Protein AF-A0A960VXX3-F1 (afdb_monomer_lite)

Structure (mmCIF, N/CA/C/O backbone):
data_AF-A0A960VXX3-F1
#
_entry.id   AF-A0A960VXX3-F1
#
loop_
_atom_site.group_PDB
_atom_site.id
_atom_site.type_symbol
_atom_site.label_atom_id
_atom_site.label_alt_id
_atom_site.label_comp_id
_atom_site.label_asym_id
_atom_site.label_entity_id
_atom_site.label_seq_id
_atom_site.pdbx_PDB_ins_code
_atom_site.Cartn_x
_atom_site.Cartn_y
_atom_site.Cartn_z
_atom_site.occupancy
_atom_site.B_iso_or_equiv
_atom_site.auth_seq_id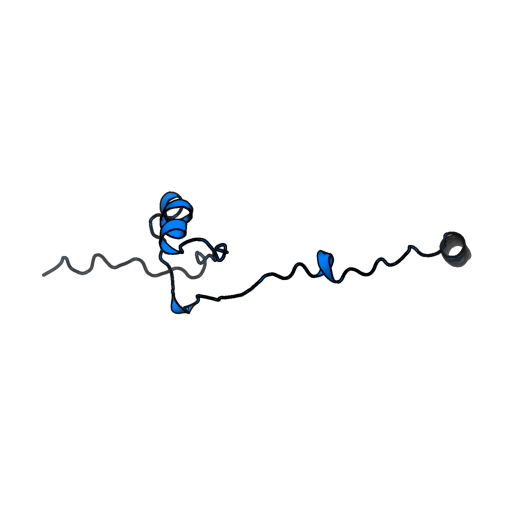
_atom_site.auth_comp_id
_atom_site.auth_asym_id
_atom_site.auth_atom_id
_atom_site.pdbx_PDB_model_num
ATOM 1 N N . MET A 1 1 ? 4.660 -0.043 -48.256 1.00 44.41 1 MET A N 1
ATOM 2 C CA . MET A 1 1 ? 4.852 0.894 -47.124 1.00 44.41 1 MET A CA 1
ATOM 3 C C . MET A 1 1 ? 3.603 0.953 -46.227 1.00 44.41 1 MET A C 1
ATOM 5 O O . MET A 1 1 ? 3.205 2.035 -45.826 1.00 44.41 1 MET A O 1
ATOM 9 N N . VAL A 1 2 ? 2.972 -0.187 -45.898 1.00 49.09 2 VAL A N 1
ATOM 10 C CA . VAL A 1 2 ? 1.671 -0.241 -45.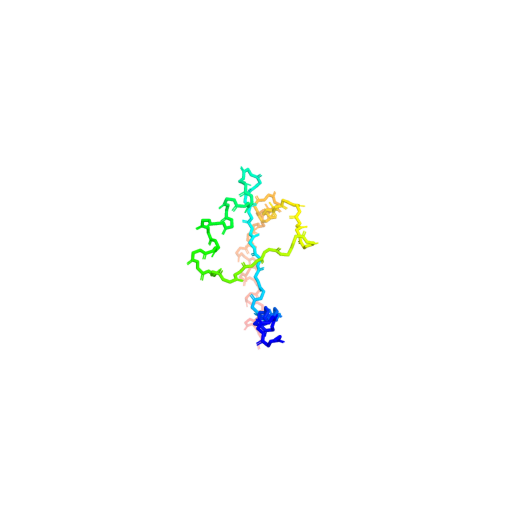182 1.00 49.09 2 VAL A CA 1
ATOM 11 C C . VAL A 1 2 ? 1.741 -1.199 -43.980 1.00 49.09 2 VAL A C 1
ATOM 13 O O . VAL A 1 2 ? 0.815 -1.952 -43.726 1.00 49.09 2 VAL A O 1
ATOM 16 N N . GLU A 1 3 ? 2.862 -1.236 -43.252 1.00 53.66 3 GLU A N 1
ATOM 17 C CA . GLU A 1 3 ? 3.020 -2.192 -42.132 1.00 53.66 3 GLU A CA 1
ATOM 18 C C . GLU A 1 3 ? 3.521 -1.576 -40.815 1.00 53.66 3 GLU A C 1
ATOM 20 O O . GLU A 1 3 ? 3.650 -2.280 -39.820 1.00 53.66 3 GLU A O 1
ATOM 25 N N . LEU A 1 4 ? 3.754 -0.260 -40.759 1.00 54.12 4 LEU A N 1
ATOM 26 C CA . LEU A 1 4 ? 4.358 0.402 -39.589 1.00 54.12 4 LEU A CA 1
ATOM 27 C C . LEU A 1 4 ? 3.355 0.994 -38.578 1.00 54.12 4 LEU A C 1
ATOM 29 O O . LEU A 1 4 ? 3.780 1.511 -37.553 1.00 54.12 4 LEU A O 1
ATOM 33 N N . TRP A 1 5 ? 2.047 0.864 -38.822 1.00 47.12 5 TRP A N 1
ATOM 34 C CA . TRP A 1 5 ? 0.972 1.355 -37.941 1.00 47.12 5 TRP A CA 1
ATOM 35 C C . TRP A 1 5 ? 0.213 0.218 -37.241 1.00 47.12 5 TRP A C 1
ATOM 37 O O . TRP A 1 5 ? -0.993 0.303 -37.032 1.00 47.12 5 TRP A O 1
ATOM 47 N N . LYS A 1 6 ? 0.890 -0.872 -36.851 1.00 53.50 6 LYS A N 1
ATOM 48 C CA . LYS A 1 6 ? 0.376 -1.698 -35.741 1.00 53.50 6 LYS A CA 1
ATOM 49 C C . LYS A 1 6 ? 0.581 -0.889 -34.462 1.00 53.50 6 LYS A C 1
ATOM 51 O O . LYS A 1 6 ? 1.572 -1.054 -33.755 1.00 53.50 6 LYS A O 1
ATOM 56 N N . GLU A 1 7 ? -0.288 0.102 -34.308 1.00 59.75 7 GLU A N 1
ATOM 57 C CA . GLU A 1 7 ? -0.242 1.151 -33.304 1.00 59.75 7 GLU A CA 1
ATOM 58 C C . GLU A 1 7 ? -0.177 0.537 -31.909 1.00 59.75 7 GLU A C 1
ATOM 60 O O . GLU A 1 7 ? -0.916 -0.391 -31.576 1.00 59.75 7 GLU A O 1
ATOM 65 N N . LYS A 1 8 ? 0.754 1.044 -31.098 1.00 65.50 8 LYS A N 1
ATOM 66 C CA . LYS A 1 8 ? 0.810 0.719 -29.675 1.00 65.50 8 LYS A CA 1
ATOM 67 C C . LYS A 1 8 ? -0.543 1.095 -29.057 1.00 65.50 8 LYS A C 1
ATOM 69 O O . LYS A 1 8 ? -1.022 2.191 -29.356 1.00 65.50 8 LYS A O 1
ATOM 74 N N . PRO A 1 9 ? -1.151 0.236 -28.223 1.00 74.94 9 PRO A N 1
ATOM 75 C CA . PRO A 1 9 ? -2.406 0.573 -27.565 1.00 74.94 9 PRO A CA 1
ATOM 76 C C . PRO A 1 9 ? -2.242 1.884 -26.789 1.00 74.94 9 PRO A C 1
ATOM 78 O O . PRO A 1 9 ? -1.226 2.101 -26.122 1.00 74.94 9 PRO A O 1
ATOM 81 N N . LEU A 1 10 ? -3.220 2.783 -26.922 1.00 83.06 10 LEU A N 1
ATOM 82 C CA . LEU A 1 10 ? -3.252 4.008 -26.130 1.00 83.06 10 LEU A CA 1
ATOM 83 C C . LEU A 1 10 ? -3.481 3.633 -24.660 1.00 83.06 10 LEU A C 1
ATOM 85 O O . LEU A 1 10 ? -4.334 2.788 -24.388 1.00 83.06 10 LEU A O 1
ATOM 89 N N . PRO A 1 11 ? -2.743 4.235 -23.713 1.00 86.56 11 PRO A N 1
ATOM 90 C CA . PRO A 1 11 ? -2.934 3.942 -22.302 1.00 86.56 11 PRO A CA 1
ATOM 91 C C . PRO A 1 11 ? -4.302 4.448 -21.839 1.00 86.56 11 PRO A C 1
ATOM 93 O O . PRO A 1 11 ? -4.600 5.638 -21.962 1.00 86.56 11 PRO A O 1
ATOM 96 N N . ASP A 1 12 ? -5.101 3.551 -21.272 1.00 89.25 12 ASP A N 1
ATOM 97 C CA . ASP A 1 12 ? -6.370 3.882 -20.630 1.00 89.25 12 ASP A CA 1
ATOM 98 C C . ASP A 1 12 ? -6.109 4.404 -19.208 1.00 89.25 12 ASP A C 1
ATOM 100 O O . ASP A 1 12 ? -5.373 3.793 -18.428 1.00 89.25 12 ASP A O 1
ATOM 104 N N . SER A 1 13 ? -6.663 5.569 -18.866 1.00 90.00 13 SER A N 1
ATOM 105 C CA . SER A 1 13 ? -6.508 6.140 -17.527 1.00 90.00 13 SER A CA 1
ATOM 106 C C . SER A 1 13 ? -7.242 5.349 -16.454 1.00 90.00 13 SER A C 1
ATOM 108 O O . SER A 1 13 ? -6.787 5.368 -15.310 1.00 90.00 13 SER A O 1
ATOM 110 N N . ASP A 1 14 ? -8.326 4.665 -16.816 1.00 93.25 14 ASP A N 1
ATOM 111 C CA . ASP A 1 14 ? -9.185 3.943 -15.876 1.00 93.25 14 ASP A CA 1
ATOM 112 C C . ASP A 1 14 ? -8.567 2.601 -15.452 1.00 93.25 14 ASP A C 1
ATOM 114 O O . ASP A 1 14 ? -8.950 2.035 -14.432 1.00 93.25 14 ASP A O 1
ATOM 118 N N . LEU A 1 15 ? -7.565 2.121 -16.200 1.00 91.50 15 LEU A N 1
ATOM 119 C CA . LEU A 1 15 ? -6.813 0.891 -15.925 1.00 91.50 15 LEU A CA 1
ATOM 120 C C . LEU A 1 15 ? -5.478 1.141 -15.203 1.00 91.50 15 LEU A C 1
ATOM 122 O O . LEU A 1 15 ? -4.650 0.238 -15.099 1.00 91.50 15 LEU A O 1
ATOM 126 N N . ARG A 1 16 ? -5.217 2.369 -14.743 1.00 92.88 16 ARG A N 1
ATOM 127 C CA . ARG A 1 16 ? -3.977 2.690 -14.023 1.00 92.88 16 ARG A CA 1
ATOM 128 C C . ARG A 1 16 ? -4.001 2.102 -12.619 1.00 92.88 16 ARG A C 1
ATOM 130 O O . ARG A 1 16 ? -4.941 2.348 -11.871 1.00 92.88 16 ARG A O 1
ATOM 137 N N . ASP A 1 17 ? -2.904 1.456 -12.247 1.00 94.81 17 ASP A N 1
ATOM 138 C CA . ASP A 1 17 ? -2.690 0.934 -10.899 1.00 94.81 17 ASP A CA 1
ATOM 139 C C . ASP A 1 17 ? -1.372 1.448 -10.290 1.00 94.81 17 ASP A C 1
ATOM 141 O O . ASP A 1 17 ? -0.572 2.111 -10.959 1.00 94.81 17 ASP A O 1
ATOM 145 N N . THR A 1 18 ? -1.160 1.215 -8.996 1.00 95.00 18 THR A N 1
ATOM 146 C CA . THR A 1 18 ? 0.052 1.587 -8.259 1.00 95.00 18 THR A CA 1
ATOM 147 C C . THR A 1 18 ? 0.489 0.458 -7.339 1.00 95.00 18 THR A C 1
ATOM 149 O O . THR A 1 18 ? -0.252 0.046 -6.454 1.00 95.00 18 THR A O 1
ATOM 152 N N . GLU A 1 19 ? 1.744 0.043 -7.489 1.00 95.12 19 GLU A N 1
ATOM 153 C CA . GLU A 1 19 ? 2.354 -0.987 -6.653 1.00 95.12 19 GLU A CA 1
ATOM 154 C C . GLU A 1 19 ? 3.206 -0.384 -5.534 1.00 95.12 19 GLU A C 1
ATOM 156 O O . GLU A 1 19 ? 4.031 0.507 -5.761 1.00 95.12 19 GLU A O 1
ATOM 161 N N . ASN A 1 20 ? 3.056 -0.924 -4.324 1.00 94.88 20 ASN A N 1
ATOM 162 C CA . ASN A 1 20 ? 3.895 -0.587 -3.177 1.00 94.88 20 ASN A CA 1
ATOM 163 C C . ASN A 1 20 ? 5.024 -1.614 -3.037 1.00 94.88 20 ASN A C 1
ATOM 165 O O . ASN A 1 20 ? 4.834 -2.710 -2.510 1.00 94.88 20 ASN A O 1
ATOM 169 N N . ILE A 1 21 ? 6.225 -1.239 -3.480 1.00 94.25 21 ILE A N 1
ATOM 170 C CA . ILE A 1 21 ? 7.382 -2.140 -3.511 1.00 94.25 21 ILE A CA 1
ATOM 171 C C . ILE A 1 21 ? 8.238 -1.948 -2.248 1.00 94.25 21 ILE A C 1
ATOM 173 O O . ILE A 1 21 ? 8.674 -0.828 -1.961 1.00 94.25 21 ILE A O 1
ATOM 177 N N . PRO A 1 22 ? 8.532 -3.020 -1.487 1.00 94.00 22 PRO A N 1
ATOM 178 C CA . PRO A 1 22 ? 9.467 -2.956 -0.370 1.00 94.00 22 PRO A CA 1
ATOM 179 C C . PRO A 1 22 ? 10.832 -2.387 -0.777 1.00 94.00 22 PRO A C 1
ATOM 181 O O . PRO A 1 22 ? 11.429 -2.824 -1.756 1.00 94.00 22 PRO A O 1
ATOM 184 N N . TRP A 1 23 ? 11.389 -1.494 0.048 1.00 91.56 23 TRP A N 1
ATOM 185 C CA . TRP A 1 23 ? 12.638 -0.766 -0.239 1.00 91.56 23 TRP A CA 1
ATOM 186 C C . TRP A 1 23 ? 13.840 -1.641 -0.635 1.00 91.56 23 TRP A C 1
ATOM 188 O O . TRP A 1 23 ? 14.736 -1.195 -1.343 1.00 91.56 23 TRP A O 1
ATOM 198 N N . LYS A 1 24 ? 13.897 -2.879 -0.133 1.00 94.00 24 LYS A N 1
ATOM 199 C CA . LYS A 1 24 ? 15.022 -3.799 -0.361 1.00 94.00 24 LYS A CA 1
ATOM 200 C C . LYS A 1 24 ? 14.881 -4.656 -1.621 1.00 94.00 24 LYS A C 1
ATOM 202 O O . LYS A 1 24 ? 15.780 -5.449 -1.880 1.00 94.00 24 LYS A O 1
ATOM 207 N N . LEU A 1 25 ? 13.767 -4.556 -2.343 1.00 95.38 25 LEU A N 1
ATOM 208 C CA . LEU A 1 25 ? 13.531 -5.332 -3.555 1.00 95.38 25 LEU A CA 1
ATOM 209 C C . LEU A 1 25 ? 13.896 -4.520 -4.794 1.00 95.38 25 LEU A C 1
ATOM 211 O O . LEU A 1 25 ? 13.696 -3.306 -4.838 1.00 95.38 25 LEU A O 1
ATOM 215 N N . ASP A 1 26 ? 14.426 -5.207 -5.804 1.00 96.69 26 ASP A N 1
ATOM 216 C CA . ASP A 1 26 ? 14.629 -4.606 -7.114 1.00 96.69 26 ASP A CA 1
ATOM 217 C C . ASP A 1 26 ? 13.278 -4.417 -7.815 1.00 96.69 26 ASP A C 1
ATOM 219 O O . ASP A 1 26 ? 12.453 -5.331 -7.889 1.00 96.69 26 ASP A O 1
ATOM 223 N N . ILE A 1 27 ? 13.047 -3.211 -8.332 1.00 95.88 27 ILE A N 1
ATOM 224 C CA . ILE A 1 27 ? 11.755 -2.845 -8.919 1.00 95.88 27 ILE A CA 1
ATOM 225 C C . ILE A 1 27 ? 11.493 -3.620 -10.219 1.00 95.88 27 ILE A C 1
ATOM 227 O O . ILE A 1 27 ? 10.347 -3.964 -10.502 1.00 95.88 27 ILE A O 1
ATOM 231 N N . GLN A 1 28 ? 12.527 -3.905 -11.019 1.00 96.81 28 GLN A N 1
ATOM 232 C CA . GLN A 1 28 ? 12.359 -4.628 -12.284 1.00 96.81 28 GLN A CA 1
ATOM 233 C C . GLN A 1 28 ? 12.070 -6.106 -12.037 1.00 96.81 28 GLN A C 1
ATOM 235 O O . GLN A 1 28 ? 11.226 -6.690 -12.717 1.00 96.81 28 GLN A O 1
ATOM 240 N N . GLU A 1 29 ? 12.750 -6.702 -11.057 1.00 97.94 29 GLU A N 1
ATOM 241 C CA . GLU A 1 29 ? 12.481 -8.071 -10.625 1.00 97.94 29 GLU A CA 1
ATOM 242 C C . GLU A 1 29 ? 11.047 -8.209 -10.109 1.00 97.94 29 GLU A C 1
ATOM 244 O O . GLU A 1 29 ? 10.309 -9.049 -10.623 1.00 97.94 29 GLU A O 1
ATOM 249 N N . TYR A 1 30 ? 10.624 -7.323 -9.199 1.00 97.56 30 TYR A N 1
ATOM 250 C CA . TYR A 1 30 ? 9.257 -7.305 -8.672 1.00 97.56 30 TYR A CA 1
ATOM 251 C C . TYR A 1 30 ? 8.217 -7.165 -9.789 1.00 97.56 30 TYR A C 1
ATOM 253 O O . TYR A 1 30 ? 7.279 -7.950 -9.877 1.00 97.56 30 TYR A O 1
ATOM 261 N N . PHE A 1 31 ? 8.408 -6.211 -10.703 1.00 97.25 31 PHE A N 1
ATOM 262 C CA . PHE A 1 31 ? 7.490 -6.010 -11.823 1.00 97.25 31 PHE A CA 1
ATOM 263 C C . PHE A 1 31 ? 7.375 -7.261 -12.710 1.00 97.25 31 PHE A C 1
ATOM 265 O O . PHE A 1 31 ? 6.294 -7.613 -13.183 1.00 97.25 31 PHE A O 1
ATOM 272 N N . LYS A 1 32 ? 8.482 -7.980 -12.911 1.00 97.81 32 LYS A N 1
ATOM 273 C CA . LYS A 1 32 ? 8.501 -9.199 -13.719 1.00 97.81 32 LYS A CA 1
ATOM 274 C C . LYS A 1 32 ? 7.817 -10.387 -13.039 1.00 97.81 32 LYS A C 1
ATOM 276 O O . LYS A 1 32 ? 7.238 -11.203 -13.754 1.00 97.81 32 LYS A O 1
ATOM 281 N N . TH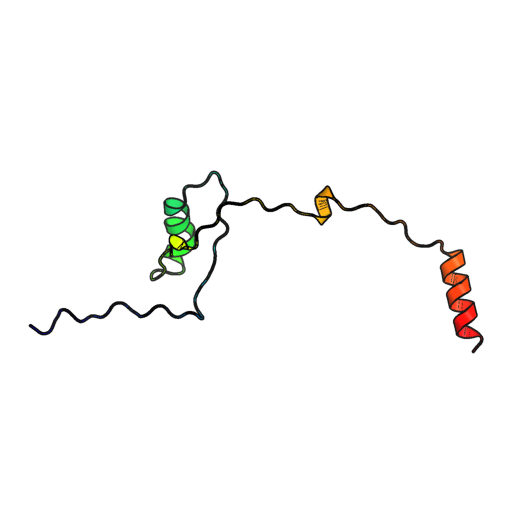R A 1 33 ? 7.922 -10.531 -11.719 1.00 97.62 33 THR A N 1
ATOM 282 C CA . THR A 1 33 ? 7.364 -11.690 -10.999 1.00 97.62 33 THR A CA 1
ATOM 283 C C . THR A 1 33 ? 5.947 -11.457 -10.502 1.00 97.62 33 THR A C 1
ATOM 285 O O . THR A 1 33 ? 5.155 -12.394 -10.519 1.00 97.62 33 THR A O 1
ATOM 288 N N . GLU A 1 34 ? 5.615 -10.226 -10.113 1.00 97.44 34 GLU A N 1
ATOM 289 C CA . GLU A 1 34 ? 4.343 -9.904 -9.463 1.00 97.44 34 GLU A CA 1
ATOM 290 C C . GLU A 1 34 ? 3.359 -9.162 -10.370 1.00 97.44 34 GLU A C 1
ATOM 292 O O . GLU A 1 34 ? 2.164 -9.245 -10.121 1.00 97.44 34 GLU A O 1
ATOM 297 N N . VAL A 1 35 ? 3.810 -8.469 -11.429 1.00 96.94 35 VAL A N 1
ATOM 298 C CA . VAL A 1 35 ? 2.905 -7.691 -12.303 1.00 96.94 35 VAL A CA 1
ATOM 299 C C . VAL A 1 35 ? 2.695 -8.367 -13.654 1.00 96.94 35 VAL A C 1
ATOM 301 O O . VAL A 1 35 ? 1.576 -8.751 -13.991 1.00 96.94 35 VAL A O 1
ATOM 304 N N . LEU A 1 36 ? 3.763 -8.565 -14.432 1.00 97.19 36 LEU A N 1
ATOM 305 C CA . LEU A 1 36 ? 3.667 -9.084 -15.804 1.00 97.19 36 LEU A CA 1
ATOM 306 C C . LEU A 1 36 ? 2.937 -10.434 -15.959 1.00 97.19 36 LEU A C 1
ATOM 308 O O . LEU A 1 36 ? 2.295 -10.621 -16.994 1.00 97.19 36 LEU A O 1
ATOM 312 N N . PRO A 1 37 ? 2.981 -11.382 -14.998 1.00 97.81 37 PRO A N 1
ATOM 313 C CA . PRO A 1 37 ? 2.216 -12.623 -15.117 1.00 97.81 37 PRO A CA 1
ATOM 314 C C . PRO A 1 37 ? 0.696 -12.421 -15.086 1.00 97.81 37 PRO A C 1
ATOM 316 O O . PRO A 1 37 ? -0.030 -13.262 -15.615 1.00 97.81 37 PRO A O 1
ATOM 319 N N . PHE A 1 38 ? 0.220 -11.325 -14.490 1.00 95.75 38 PHE A N 1
ATOM 320 C CA . PHE A 1 38 ? -1.205 -11.014 -14.346 1.00 95.75 38 PHE A CA 1
ATOM 321 C C . PHE A 1 38 ? -1.666 -9.905 -15.299 1.00 95.75 38 PHE A C 1
ATOM 323 O O . PHE A 1 38 ? -2.808 -9.935 -15.750 1.00 95.75 38 PHE A O 1
ATOM 330 N N . ALA A 1 39 ? -0.773 -8.977 -15.655 1.00 94.94 39 ALA A N 1
ATOM 331 C CA . ALA A 1 39 ? -1.011 -7.900 -16.613 1.00 94.94 39 ALA A CA 1
ATOM 332 C C . ALA A 1 39 ? 0.127 -7.844 -17.658 1.00 94.94 39 ALA A C 1
ATOM 334 O O . ALA A 1 39 ? 1.074 -7.068 -17.515 1.00 94.94 39 ALA A O 1
ATOM 335 N N . PRO A 1 40 ? 0.080 -8.684 -18.712 1.00 94.19 40 PRO A N 1
ATOM 336 C CA . PRO A 1 40 ? 1.188 -8.830 -19.665 1.00 94.19 40 PRO A CA 1
ATOM 337 C C . PRO A 1 40 ? 1.478 -7.591 -20.524 1.00 94.19 40 PRO A C 1
ATOM 339 O O . PRO A 1 40 ? 2.567 -7.468 -21.082 1.00 94.19 40 PRO A O 1
ATOM 342 N N . ASP A 1 41 ? 0.501 -6.701 -20.669 1.00 92.31 41 ASP A N 1
ATOM 343 C CA . ASP A 1 41 ? 0.579 -5.432 -21.395 1.00 92.31 41 ASP A CA 1
ATOM 344 C C . ASP A 1 41 ? 0.912 -4.237 -20.487 1.00 92.31 41 ASP A C 1
ATOM 346 O O . ASP A 1 41 ? 1.035 -3.105 -20.968 1.00 92.31 41 ASP A O 1
ATOM 350 N N . ALA A 1 42 ? 1.105 -4.479 -19.187 1.00 93.75 42 ALA A N 1
ATOM 351 C CA . ALA A 1 42 ? 1.495 -3.449 -18.242 1.00 93.75 42 ALA A CA 1
ATOM 352 C C . ALA A 1 42 ? 2.880 -2.876 -18.561 1.00 93.75 42 ALA A C 1
ATOM 354 O O . ALA A 1 42 ? 3.803 -3.553 -19.024 1.00 93.75 42 ALA A O 1
ATOM 355 N N . TRP A 1 43 ? 3.050 -1.602 -18.227 1.00 93.94 43 TRP A N 1
ATOM 356 C CA . TRP A 1 43 ? 4.318 -0.891 -18.308 1.00 93.94 43 TRP A CA 1
ATOM 357 C C . TRP A 1 43 ? 4.415 0.118 -17.161 1.00 93.94 43 TRP A C 1
ATOM 359 O O . TRP A 1 43 ? 3.404 0.606 -16.659 1.00 93.94 43 TRP A O 1
ATOM 369 N N . MET A 1 44 ? 5.640 0.424 -16.732 1.00 94.12 44 MET A N 1
ATOM 370 C CA . MET A 1 44 ? 5.882 1.350 -15.623 1.00 94.12 44 MET A CA 1
ATOM 371 C C . MET A 1 44 ? 6.123 2.773 -16.126 1.00 94.12 44 MET A C 1
ATOM 373 O O . MET A 1 44 ? 7.075 3.022 -16.869 1.00 94.12 44 MET A O 1
ATOM 377 N N . ASP A 1 45 ? 5.314 3.717 -15.653 1.00 94.56 45 ASP A N 1
ATOM 378 C CA . ASP A 1 45 ? 5.548 5.152 -15.822 1.00 94.56 45 ASP A CA 1
ATOM 379 C C . ASP A 1 45 ? 6.498 5.673 -14.731 1.00 94.56 45 ASP A C 1
ATOM 381 O O . ASP A 1 45 ? 6.078 6.021 -13.627 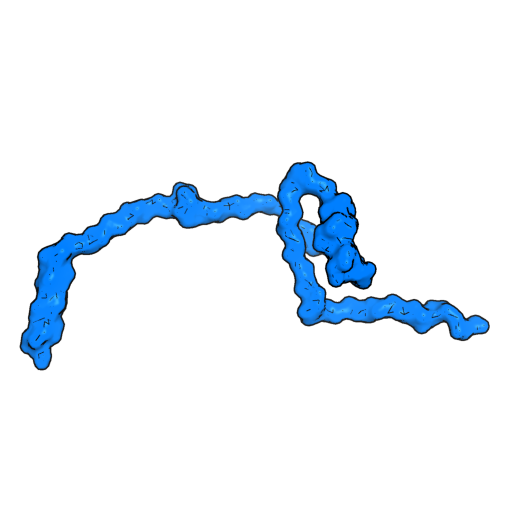1.00 94.56 45 ASP A O 1
ATOM 385 N N . ARG A 1 46 ? 7.799 5.713 -15.047 1.00 94.12 46 ARG A N 1
ATOM 386 C CA . ARG A 1 46 ? 8.866 6.051 -14.086 1.00 94.12 46 ARG A CA 1
ATOM 387 C C . ARG A 1 46 ? 8.841 7.504 -13.612 1.00 94.12 46 ARG A C 1
ATOM 389 O O . ARG A 1 46 ? 9.448 7.813 -12.592 1.00 94.12 46 ARG A O 1
ATOM 396 N N . GLU A 1 47 ? 8.142 8.400 -14.310 1.00 95.19 47 GLU A N 1
ATOM 397 C CA . GLU A 1 47 ? 8.004 9.798 -13.872 1.00 95.19 47 GLU A CA 1
ATOM 398 C C . GLU A 1 47 ? 7.128 9.925 -12.618 1.00 95.19 47 GLU A C 1
ATOM 400 O O . GLU A 1 47 ? 7.181 10.936 -11.916 1.00 95.19 47 GLU A O 1
ATOM 405 N N . LYS A 1 48 ? 6.327 8.895 -12.318 1.00 92.69 48 LYS A N 1
ATOM 406 C CA . LYS A 1 48 ? 5.417 8.855 -11.168 1.00 92.69 48 LYS A CA 1
ATOM 407 C C . LYS A 1 48 ? 5.980 8.119 -9.957 1.00 92.69 48 LYS A C 1
ATOM 409 O O . LYS A 1 48 ? 5.281 8.030 -8.945 1.00 92.69 48 LYS A O 1
ATOM 414 N N . ASP A 1 49 ? 7.214 7.628 -10.032 1.00 94.44 49 ASP A N 1
ATOM 415 C CA . ASP A 1 49 ? 7.855 6.937 -8.920 1.00 94.44 49 ASP A CA 1
ATOM 416 C C . ASP A 1 49 ? 7.954 7.854 -7.693 1.00 94.44 49 ASP A C 1
ATOM 418 O O . ASP A 1 49 ? 8.391 9.007 -7.772 1.00 94.44 49 ASP A O 1
ATOM 422 N N . LYS A 1 50 ? 7.586 7.325 -6.524 1.00 94.31 50 LYS A N 1
ATOM 423 C CA . LYS A 1 50 ? 7.714 8.022 -5.241 1.00 94.31 50 LYS A CA 1
ATOM 424 C C . LYS A 1 50 ? 8.469 7.145 -4.260 1.00 94.31 50 LYS A C 1
ATOM 426 O O . LYS A 1 50 ? 8.125 5.986 -4.061 1.00 94.31 50 LYS A O 1
ATOM 431 N N . ILE A 1 51 ? 9.477 7.725 -3.616 1.00 93.19 51 ILE A N 1
ATOM 432 C CA . ILE A 1 51 ? 10.207 7.091 -2.519 1.00 93.19 51 ILE A CA 1
ATOM 433 C C . ILE A 1 51 ? 9.669 7.658 -1.210 1.00 93.19 51 ILE A C 1
ATOM 435 O O . ILE A 1 51 ? 9.677 8.872 -1.005 1.00 93.19 51 ILE A O 1
ATOM 439 N N . GLY A 1 52 ? 9.214 6.782 -0.320 1.00 91.62 52 GLY A N 1
ATOM 440 C CA . GLY A 1 52 ? 8.657 7.182 0.963 1.00 91.62 52 GLY A CA 1
ATOM 441 C C . GLY A 1 52 ? 8.587 6.032 1.955 1.00 91.62 52 GLY A C 1
ATOM 442 O O . GLY A 1 52 ? 8.948 4.897 1.651 1.00 91.62 52 GLY A O 1
ATOM 443 N N . TYR A 1 53 ? 8.115 6.356 3.155 1.00 88.75 53 TYR A N 1
ATOM 444 C CA . TYR A 1 53 ? 7.863 5.397 4.222 1.00 88.75 53 TYR A CA 1
ATOM 445 C C . TYR A 1 53 ? 6.420 5.538 4.684 1.00 88.75 53 TYR A C 1
ATOM 447 O O . TYR A 1 53 ? 5.923 6.652 4.857 1.00 88.75 53 TYR A O 1
ATOM 455 N N . GLU A 1 54 ? 5.769 4.411 4.938 1.00 86.00 54 GLU A N 1
ATOM 456 C CA . GLU A 1 54 ? 4.472 4.390 5.598 1.00 86.00 54 GLU A CA 1
ATOM 457 C C . GLU A 1 54 ? 4.676 4.365 7.113 1.00 86.00 54 GLU A C 1
ATOM 459 O O . GLU A 1 54 ? 5.358 3.493 7.658 1.00 86.00 54 GLU A O 1
ATOM 464 N N . ILE A 1 55 ? 4.086 5.335 7.811 1.00 88.62 55 ILE A N 1
ATOM 465 C CA . ILE A 1 55 ? 4.095 5.385 9.273 1.00 88.62 55 ILE A CA 1
ATOM 466 C C . ILE A 1 55 ? 2.693 4.999 9.753 1.00 88.62 55 ILE A C 1
ATOM 468 O O . ILE A 1 55 ? 1.772 5.808 9.616 1.00 88.62 55 ILE A O 1
ATOM 472 N N . PRO A 1 56 ? 2.491 3.797 10.329 1.00 90.19 56 PRO A N 1
ATOM 473 C CA . PRO A 1 56 ? 1.201 3.405 10.880 1.00 90.19 56 PRO A CA 1
ATOM 474 C C . PRO A 1 56 ? 0.894 4.255 12.115 1.00 90.19 56 PRO A C 1
ATOM 476 O O . PRO A 1 56 ? 1.331 3.961 13.231 1.00 90.19 56 PRO A O 1
ATOM 479 N N . PHE A 1 57 ? 0.149 5.338 11.900 1.00 90.81 57 PHE A N 1
ATOM 480 C CA . PH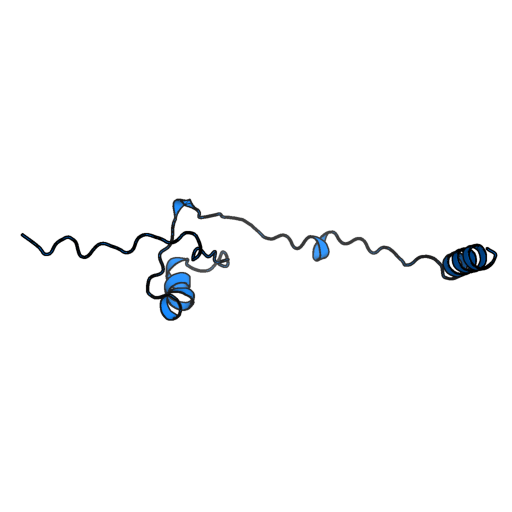E A 1 57 ? -0.033 6.382 12.902 1.00 90.81 57 PHE A CA 1
ATOM 481 C C . PHE A 1 57 ? -0.716 5.848 14.169 1.00 90.81 57 PHE A C 1
ATOM 483 O O . PHE A 1 57 ? -0.276 6.109 15.282 1.00 90.81 57 PHE A O 1
ATOM 490 N N . THR A 1 58 ? -1.728 4.995 14.003 1.00 90.12 58 THR A N 1
ATOM 491 C CA . THR A 1 58 ? -2.438 4.327 15.105 1.00 90.12 58 THR A CA 1
ATOM 492 C C . THR A 1 58 ? -1.559 3.372 15.906 1.00 90.12 58 THR A C 1
ATOM 494 O O . THR A 1 58 ? -1.853 3.100 17.059 1.00 90.12 58 THR A O 1
ATOM 497 N N . LYS A 1 59 ? -0.470 2.848 15.342 1.00 90.06 59 LYS A N 1
ATOM 498 C CA . LYS A 1 59 ? 0.430 1.964 16.089 1.00 90.06 59 LYS A CA 1
ATOM 499 C C . LYS A 1 59 ? 1.374 2.750 16.994 1.00 90.06 59 LYS A C 1
ATOM 501 O O . LYS A 1 59 ? 1.674 2.301 18.094 1.00 90.06 59 LYS A O 1
ATOM 506 N N . PHE A 1 60 ? 1.869 3.888 16.513 1.00 90.56 60 PHE A N 1
ATOM 507 C CA . PHE A 1 60 ? 2.923 4.644 17.193 1.00 90.56 60 PHE A CA 1
ATOM 508 C C . PHE A 1 60 ? 2.407 5.822 18.017 1.00 90.56 60 PHE A C 1
ATOM 510 O O . PHE A 1 60 ? 3.022 6.175 19.016 1.00 90.56 60 PHE A O 1
ATOM 517 N N . PHE A 1 61 ? 1.286 6.415 17.612 1.00 92.50 61 PHE A N 1
ATOM 518 C CA . PHE A 1 61 ? 0.741 7.634 18.210 1.00 92.50 61 PHE A CA 1
ATOM 519 C C . PHE A 1 61 ? -0.629 7.412 18.852 1.00 92.50 61 PHE A C 1
ATOM 521 O O . PHE A 1 61 ? -1.305 8.378 19.200 1.00 92.50 61 PHE A O 1
ATOM 528 N N . TYR A 1 62 ? -1.073 6.159 18.998 1.00 93.00 62 TYR A N 1
ATOM 529 C CA . TYR A 1 62 ? -2.296 5.895 19.741 1.00 93.00 62 TYR A CA 1
ATOM 530 C C . TYR A 1 62 ? -2.058 6.092 21.232 1.00 93.00 62 TYR A C 1
ATOM 532 O O . TYR A 1 62 ? -1.368 5.318 21.893 1.00 93.00 62 TYR A O 1
ATOM 540 N N . GLU A 1 63 ? -2.678 7.141 21.750 1.00 91.50 63 GLU A N 1
ATOM 541 C CA . GLU A 1 63 ? -2.853 7.354 23.171 1.00 91.50 63 GLU A CA 1
ATOM 542 C C . GLU A 1 63 ? -4.148 6.662 23.603 1.00 91.50 63 GLU A C 1
ATOM 544 O O . GLU A 1 63 ? -5.236 6.982 23.110 1.00 91.50 63 GLU A O 1
ATOM 549 N N . TYR A 1 64 ? -4.030 5.690 24.508 1.00 91.62 64 TYR A N 1
ATOM 550 C CA . TYR A 1 64 ? -5.198 5.028 25.073 1.00 91.62 64 TYR A CA 1
ATOM 551 C C . TYR A 1 64 ? -6.067 6.047 25.804 1.00 91.62 64 TYR A C 1
ATOM 553 O O . TYR A 1 64 ? -5.639 6.667 26.777 1.00 91.62 64 TYR A O 1
ATOM 561 N N . LYS A 1 65 ? -7.314 6.176 25.351 1.00 90.25 65 LYS A N 1
ATOM 562 C CA . LYS A 1 65 ? -8.341 6.927 26.064 1.00 90.25 65 LYS A CA 1
ATOM 563 C C . LYS A 1 65 ? -9.180 5.936 26.859 1.00 90.25 65 LYS A C 1
ATOM 565 O O . LYS A 1 65 ? -9.862 5.120 26.232 1.00 90.25 65 LYS A O 1
ATOM 570 N N . PRO A 1 66 ? -9.129 5.971 28.202 1.00 91.88 66 PRO A N 1
ATOM 571 C CA . PRO A 1 66 ? -10.011 5.141 28.998 1.00 91.88 66 PRO A CA 1
ATOM 572 C C . PRO A 1 66 ? -11.466 5.463 28.671 1.00 91.88 66 PRO A C 1
ATOM 574 O O . PRO A 1 66 ? -11.812 6.587 28.297 1.00 91.88 66 PRO A O 1
ATOM 577 N N . LEU A 1 67 ? -12.316 4.451 28.810 1.00 93.06 67 LEU A N 1
ATOM 578 C CA . LEU A 1 67 ? -13.756 4.643 28.728 1.00 93.06 67 LEU A CA 1
ATOM 579 C C . LEU A 1 67 ? -14.217 5.595 29.840 1.00 93.06 67 LEU A C 1
ATOM 581 O O . LEU A 1 67 ? -13.588 5.682 30.897 1.00 93.06 67 LEU A O 1
ATOM 585 N N . ARG A 1 68 ? -15.326 6.299 29.589 1.00 94.50 68 ARG A N 1
ATOM 586 C CA . ARG A 1 68 ? -16.008 7.098 30.616 1.00 94.50 68 ARG A CA 1
ATOM 587 C C . ARG A 1 68 ? -16.411 6.210 31.794 1.00 94.50 68 ARG A C 1
ATOM 589 O O . ARG A 1 68 ? -16.679 5.022 31.605 1.00 94.50 68 ARG A O 1
ATOM 596 N N . ASP A 1 69 ? -16.479 6.796 32.987 1.00 95.00 69 ASP A N 1
ATOM 597 C CA . ASP A 1 69 ? -16.934 6.074 34.174 1.00 95.00 69 ASP A CA 1
ATOM 598 C C . ASP A 1 69 ? -18.388 5.610 34.007 1.00 95.00 69 ASP A C 1
ATOM 600 O O . ASP A 1 69 ? -19.235 6.334 33.475 1.00 95.00 69 ASP A O 1
ATOM 604 N N . LEU A 1 70 ? -18.684 4.399 34.482 1.00 94.25 70 LEU A N 1
ATOM 605 C CA . LEU A 1 70 ? -20.013 3.805 34.361 1.00 94.25 70 LEU A CA 1
ATOM 606 C C . LEU A 1 70 ? -21.098 4.665 35.027 1.00 94.25 70 LEU A C 1
ATOM 608 O O . LEU A 1 70 ? -22.200 4.765 34.492 1.00 94.25 70 LEU A O 1
ATOM 612 N N . HIS A 1 71 ? -20.801 5.311 36.158 1.00 94.62 71 HIS A N 1
ATOM 613 C CA . HIS A 1 71 ? -21.770 6.142 36.875 1.00 94.62 71 HIS A CA 1
ATOM 614 C C . HIS A 1 71 ? -22.111 7.414 36.100 1.00 94.62 71 HIS A C 1
ATOM 616 O O . HIS A 1 71 ? -23.255 7.862 36.143 1.00 94.62 71 HIS A O 1
ATOM 622 N N . GLU A 1 72 ? -21.154 7.987 35.365 1.00 94.75 72 GLU A N 1
ATOM 623 C CA . GLU A 1 72 ? -21.438 9.126 34.488 1.00 94.75 72 GLU A CA 1
ATOM 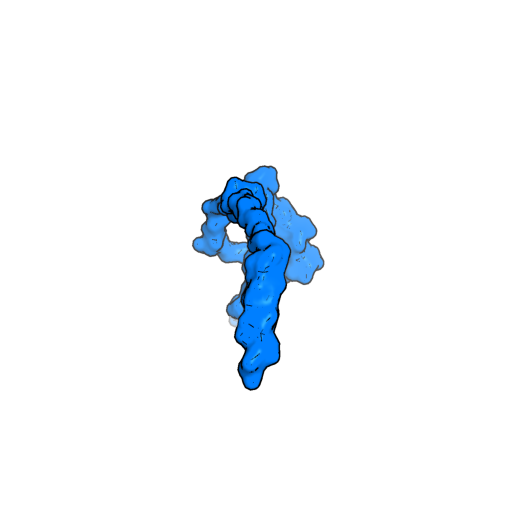624 C C . GLU A 1 72 ? -22.354 8.724 33.335 1.00 94.75 72 GLU A C 1
ATOM 626 O O . GLU A 1 72 ? -23.289 9.450 33.012 1.00 94.75 72 GLU A O 1
ATOM 631 N N . ILE A 1 73 ? -22.109 7.552 32.741 1.00 94.56 73 ILE A N 1
ATOM 632 C CA . ILE A 1 73 ? -22.957 7.014 31.673 1.00 94.56 73 ILE A CA 1
ATOM 633 C C . ILE A 1 73 ? -24.376 6.778 32.204 1.00 94.56 73 ILE A C 1
ATOM 635 O O . ILE A 1 73 ? -25.342 7.159 31.550 1.00 94.56 73 ILE A O 1
ATOM 639 N N . MET A 1 74 ? -24.505 6.196 33.399 1.00 94.50 74 MET A N 1
ATOM 640 C CA . MET A 1 74 ? -25.806 5.926 34.014 1.00 94.50 74 MET A CA 1
ATOM 641 C C . MET A 1 74 ? -26.580 7.219 34.295 1.00 94.50 74 MET A C 1
ATOM 643 O O . MET A 1 74 ? -27.757 7.314 33.965 1.00 94.50 74 MET A O 1
ATOM 647 N N . LYS A 1 75 ? -25.900 8.244 34.820 1.00 95.00 75 LYS A N 1
ATOM 648 C CA . LYS A 1 75 ? -26.495 9.558 35.084 1.00 95.00 75 LYS A CA 1
ATOM 649 C C . LYS A 1 75 ? -26.988 10.250 33.807 1.00 95.00 75 LYS A C 1
ATOM 651 O O . LYS A 1 75 ? -28.048 10.871 33.828 1.00 95.00 75 LYS A O 1
ATOM 656 N N . ASP A 1 76 ? -26.232 10.157 32.712 1.00 93.94 76 ASP A N 1
ATOM 657 C CA . ASP A 1 76 ? -26.645 10.712 31.417 1.00 93.94 76 ASP A CA 1
ATOM 658 C C . ASP A 1 76 ? -27.897 10.000 30.880 1.00 93.94 76 ASP A C 1
ATOM 660 O O . ASP A 1 76 ? -28.800 10.660 30.369 1.00 93.94 76 ASP A O 1
ATOM 664 N N . ILE A 1 77 ? -27.968 8.669 31.017 1.00 94.44 77 ILE A N 1
ATOM 665 C CA . ILE A 1 77 ? -29.134 7.871 30.605 1.00 94.44 77 ILE A CA 1
ATOM 666 C C . ILE A 1 77 ? -30.369 8.271 31.419 1.00 94.44 77 ILE A C 1
ATOM 668 O O . ILE A 1 77 ? -31.388 8.622 30.831 1.00 94.44 77 ILE A O 1
ATOM 672 N N . GLU A 1 78 ? -30.267 8.303 32.750 1.00 94.44 78 GLU A N 1
ATOM 673 C CA . GLU A 1 78 ? -31.373 8.706 33.632 1.00 94.44 78 GLU A CA 1
ATOM 674 C C . GLU A 1 78 ? -31.886 10.115 33.299 1.00 94.44 78 GLU A C 1
ATOM 676 O O . GLU A 1 78 ? -33.090 10.350 33.266 1.00 94.44 78 GLU A O 1
ATOM 681 N N . ALA A 1 79 ? -30.992 11.062 32.999 1.00 94.00 79 ALA A N 1
ATOM 682 C CA . ALA A 1 79 ? -31.383 12.420 32.624 1.00 94.00 79 ALA A CA 1
ATOM 683 C C . ALA A 1 79 ? -32.162 12.485 31.297 1.00 94.00 79 ALA A C 1
ATOM 685 O O . ALA A 1 79 ? -32.999 13.373 31.126 1.00 94.00 79 ALA A O 1
ATOM 686 N N . LEU A 1 80 ? -31.891 11.570 30.361 1.00 92.44 80 LEU A N 1
ATOM 687 C CA . LEU A 1 80 ? -32.588 11.482 29.076 1.00 92.44 80 LEU A CA 1
ATOM 688 C C . LEU A 1 80 ? -33.944 10.771 29.183 1.00 92.44 80 LEU A C 1
ATOM 690 O O . LEU A 1 80 ? -34.830 11.074 28.392 1.00 92.44 80 LEU A O 1
ATOM 694 N N . GLU A 1 81 ? -34.117 9.860 30.144 1.00 90.12 81 GLU A N 1
ATOM 695 C CA . GLU A 1 81 ? -35.365 9.104 30.352 1.00 90.12 81 GLU A CA 1
ATOM 696 C C . GLU A 1 81 ? -36.462 9.889 31.098 1.00 90.12 81 GLU A C 1
ATOM 698 O O . GLU A 1 81 ? -37.621 9.482 31.097 1.00 90.12 81 GLU A O 1
ATOM 703 N N . VAL A 1 82 ? -36.124 11.010 31.743 1.00 79.88 82 VAL A N 1
ATOM 704 C CA . VAL A 1 82 ? -37.067 11.824 32.543 1.00 79.88 82 VAL A CA 1
ATOM 705 C C . VAL A 1 82 ? -37.876 12.823 31.683 1.00 79.88 82 VAL A C 1
ATOM 707 O O . VAL A 1 82 ? -38.710 13.560 32.212 1.00 79.88 82 VAL A O 1
ATOM 710 N N . ASN A 1 83 ? -37.672 12.836 30.362 1.00 53.41 83 ASN A N 1
ATOM 711 C CA . ASN A 1 83 ? -38.380 13.683 29.388 1.00 53.41 83 ASN A CA 1
ATOM 712 C C . ASN A 1 83 ? -39.310 12.846 28.499 1.00 53.41 83 ASN A C 1
ATOM 714 O O . ASN A 1 83 ? -40.424 13.328 28.194 1.00 53.41 83 ASN A O 1
#

pLDDT: mean 88.7, std 13.0, range [44.41, 97.94]

Foldseek 3Di:
DPDPPPPQDDDDPVPDDDDDDPPPDDPVVCCVPPPCVPVVSDDDDPVPDDDDDDDPCCVPPDDDDDDDDPVVVVVVVVVVVVD

Sequence (83 aa):
MVELWKEKPLPDSDLRDTENIPWKLDIQEYFKTEVLPFAPDAWMDREKDKIGYEIPFTKFFYEYKPLRDLHEIMKDIEALEVN

Radius of gyration: 27.15 Å; chains: 1; bounding box: 53×26×84 Å

Secondary structure (DSSP, 8-state):
---S--PPPPPPSTT-------TTS-HHHHIIIIITTT-TT----GGG--------HHHHS----PPPPHHHHHHHHHHHHT-